Protein AF-A0A4S5CHD0-F1 (afdb_monomer_lite)

Secondary structure (DSSP, 8-state):
-EEEEEEEETTTTEEEEEESTTS-S-EEEEEESS-TT--SPPPHHHHHHHHHHHHHHHHHTTEEEEEEE-GGGTS--------------

Radius of gyration: 15.52 Å; chains: 1; bounding box: 30×21×59 Å

pLDDT: mean 85.69, std 18.07, range [45.22, 98.62]

Structure (mmCIF, N/CA/C/O backbone):
data_AF-A0A4S5CHD0-F1
#
_entry.id   AF-A0A4S5CHD0-F1
#
loop_
_atom_site.group_PDB
_atom_site.id
_atom_site.type_symbol
_atom_site.label_atom_id
_atom_site.label_alt_id
_atom_site.label_comp_id
_atom_site.label_asym_id
_atom_site.label_entity_id
_atom_site.label_seq_id
_atom_site.pdbx_PDB_ins_code
_atom_site.Cartn_x
_atom_site.Cartn_y
_atom_site.Cartn_z
_atom_site.occupancy
_atom_site.B_iso_or_equiv
_atom_site.auth_seq_id
_atom_site.auth_comp_id
_atom_site.auth_asym_id
_atom_site.auth_atom_id
_atom_site.pdbx_PDB_model_num
ATOM 1 N N . MET A 1 1 ? -13.214 -2.019 14.242 1.00 78.19 1 MET A N 1
ATOM 2 C CA . MET A 1 1 ? -11.799 -1.763 13.884 1.00 78.19 1 MET A CA 1
ATOM 3 C C . MET A 1 1 ? -11.721 -0.560 12.955 1.00 78.19 1 MET A C 1
ATOM 5 O O . MET A 1 1 ? -12.679 -0.326 12.227 1.00 78.19 1 MET A O 1
ATOM 9 N N . ARG A 1 2 ? -10.636 0.229 13.001 1.00 95.62 2 ARG A N 1
ATOM 10 C CA . ARG A 1 2 ? -10.435 1.346 12.056 1.00 95.62 2 ARG A CA 1
ATOM 11 C C . ARG A 1 2 ? -10.106 0.779 10.673 1.00 95.62 2 ARG A C 1
ATOM 13 O O . ARG A 1 2 ? -9.423 -0.234 10.605 1.00 95.62 2 ARG A O 1
ATOM 20 N N . LYS A 1 3 ? -10.572 1.413 9.596 1.00 97.75 3 LYS A N 1
ATOM 21 C CA . LYS A 1 3 ? -10.334 0.950 8.217 1.00 97.75 3 LYS A CA 1
ATOM 22 C C . LYS A 1 3 ? -9.134 1.644 7.581 1.00 97.75 3 LYS A C 1
ATOM 24 O O . LYS A 1 3 ? -8.881 2.815 7.878 1.00 97.75 3 LYS A O 1
ATOM 29 N N . ALA A 1 4 ? -8.438 0.935 6.705 1.00 98.38 4 ALA A N 1
ATOM 30 C CA . ALA A 1 4 ? -7.364 1.457 5.874 1.00 98.38 4 ALA A CA 1
ATOM 31 C C . ALA A 1 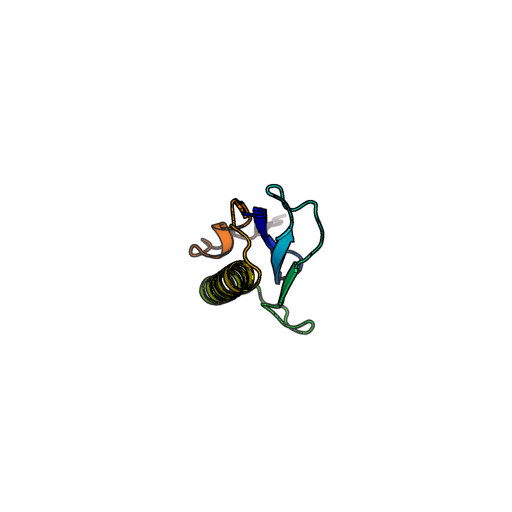4 ? -7.441 0.896 4.447 1.00 98.38 4 ALA A C 1
ATOM 33 O O . ALA A 1 4 ? -8.007 -0.170 4.204 1.00 98.38 4 ALA A O 1
ATOM 34 N N . CYS A 1 5 ? -6.817 1.616 3.525 1.00 98.38 5 CYS A N 1
ATOM 35 C CA . CYS A 1 5 ? -6.604 1.227 2.142 1.00 98.38 5 CYS A CA 1
ATOM 36 C C . CYS A 1 5 ? -5.099 1.136 1.890 1.00 98.38 5 CYS A C 1
ATOM 38 O O . CYS A 1 5 ? -4.352 2.019 2.315 1.00 98.38 5 CYS A O 1
ATOM 40 N N . ILE A 1 6 ? -4.665 0.110 1.159 1.00 98.50 6 ILE A N 1
ATOM 41 C CA . ILE A 1 6 ? -3.318 0.066 0.587 1.00 98.50 6 ILE A CA 1
ATOM 42 C C . ILE A 1 6 ? -3.391 0.542 -0.866 1.00 98.50 6 ILE A C 1
ATOM 44 O O . ILE A 1 6 ? -4.254 0.096 -1.623 1.00 98.50 6 ILE A O 1
ATOM 48 N N . ASN A 1 7 ? -2.516 1.462 -1.260 1.00 97.75 7 ASN A N 1
ATOM 49 C CA . ASN A 1 7 ? -2.386 1.931 -2.637 1.00 97.75 7 ASN A CA 1
ATOM 50 C C . ASN A 1 7 ? -0.985 1.609 -3.159 1.00 97.75 7 ASN A C 1
ATOM 52 O O . ASN A 1 7 ? -0.010 2.145 -2.644 1.00 97.75 7 ASN A O 1
ATOM 56 N N . LEU A 1 8 ? -0.892 0.745 -4.168 1.00 96.69 8 LEU A N 1
ATOM 57 C CA . LEU A 1 8 ? 0.343 0.515 -4.914 1.00 96.69 8 LEU A CA 1
ATOM 58 C C . LEU A 1 8 ? 0.391 1.527 -6.065 1.00 96.69 8 LEU A C 1
ATOM 60 O O . LEU A 1 8 ? -0.424 1.458 -6.987 1.00 96.69 8 LEU A O 1
ATOM 64 N N . ASP A 1 9 ? 1.287 2.507 -5.967 1.00 93.69 9 ASP A N 1
ATOM 65 C CA . ASP A 1 9 ? 1.353 3.658 -6.866 1.00 93.69 9 ASP A CA 1
ATOM 66 C C . ASP A 1 9 ? 2.558 3.561 -7.802 1.00 93.69 9 ASP A C 1
ATOM 68 O O . ASP A 1 9 ? 3.688 3.849 -7.407 1.00 93.69 9 ASP A O 1
ATOM 72 N N . GLY A 1 10 ? 2.313 3.176 -9.055 1.00 89.94 10 GLY A N 1
ATOM 73 C CA . GLY A 1 10 ? 3.362 3.041 -10.068 1.00 89.94 10 GLY A CA 1
ATOM 74 C C . GLY A 1 10 ? 4.013 4.359 -10.500 1.00 89.94 10 GLY A C 1
ATOM 75 O O . GLY A 1 10 ? 5.127 4.325 -11.007 1.00 89.94 10 GLY A O 1
ATOM 76 N N . THR A 1 11 ? 3.368 5.513 -10.281 1.00 89.25 11 THR A N 1
ATOM 77 C CA . THR A 1 11 ? 3.948 6.823 -10.634 1.00 89.25 11 THR A CA 1
ATOM 78 C C . THR A 1 11 ? 5.079 7.169 -9.679 1.00 89.25 11 THR A C 1
ATOM 80 O O . THR A 1 11 ? 6.157 7.575 -10.104 1.00 89.25 11 THR A O 1
ATOM 83 N N . PHE A 1 12 ? 4.831 6.980 -8.382 1.00 90.12 12 PHE A N 1
ATOM 84 C CA . PHE A 1 12 ? 5.821 7.237 -7.337 1.00 90.12 12 PHE A CA 1
ATOM 85 C C . PHE A 1 12 ? 6.683 6.016 -7.018 1.00 90.12 12 PHE A C 1
ATOM 87 O O . PHE A 1 12 ? 7.689 6.161 -6.335 1.00 90.12 12 PHE A O 1
ATOM 94 N N . LYS A 1 13 ? 6.308 4.831 -7.520 1.00 92.25 13 LYS A N 1
ATOM 95 C CA . LYS A 1 13 ? 6.952 3.540 -7.229 1.00 92.25 13 LYS A CA 1
ATOM 96 C C . LYS A 1 13 ? 6.961 3.258 -5.723 1.00 92.25 13 LYS A C 1
ATOM 98 O O . LYS A 1 13 ? 7.985 2.939 -5.121 1.00 92.25 13 LYS A O 1
ATOM 103 N N . MET A 1 14 ? 5.787 3.422 -5.112 1.00 94.81 14 MET A N 1
ATOM 104 C CA . MET A 1 14 ? 5.591 3.348 -3.663 1.00 94.81 14 MET A CA 1
ATOM 105 C C . MET A 1 14 ? 4.358 2.525 -3.298 1.00 94.81 14 MET A C 1
ATOM 107 O O . MET A 1 14 ? 3.332 2.576 -3.982 1.00 94.81 14 MET A O 1
ATOM 111 N N . ALA A 1 15 ? 4.431 1.822 -2.171 1.00 97.38 15 ALA A N 1
ATOM 112 C CA . ALA A 1 15 ? 3.267 1.248 -1.506 1.00 97.38 15 ALA A CA 1
ATOM 113 C C . ALA A 1 15 ? 2.836 2.168 -0.358 1.00 97.38 15 ALA A C 1
ATOM 115 O O . ALA A 1 15 ? 3.642 2.522 0.497 1.00 97.38 15 ALA A O 1
ATOM 116 N N . TRP A 1 16 ? 1.565 2.560 -0.326 1.00 97.94 16 TRP A N 1
ATOM 117 C CA . TRP A 1 16 ? 1.022 3.485 0.668 1.00 97.94 16 TRP A CA 1
ATOM 118 C C . TRP A 1 16 ? -0.019 2.794 1.535 1.00 97.94 16 TRP A C 1
ATOM 120 O O . TRP A 1 16 ? -0.962 2.213 1.004 1.00 97.94 16 TRP A O 1
ATOM 130 N N . LEU A 1 17 ? 0.073 2.947 2.855 1.00 98.56 17 LEU A N 1
ATOM 131 C CA . LEU A 1 17 ? -1.004 2.618 3.786 1.00 98.56 17 LEU A CA 1
ATOM 132 C C . LEU A 1 17 ? -1.726 3.906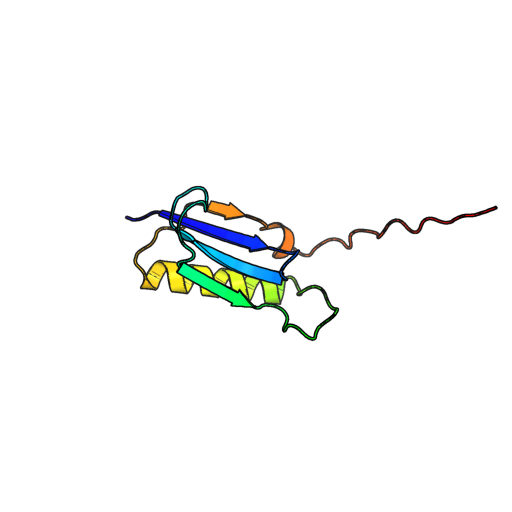 4.185 1.00 98.56 17 LEU A C 1
ATOM 134 O O . LEU A 1 17 ? -1.148 4.779 4.834 1.00 98.56 17 LEU A O 1
ATOM 138 N N . ILE A 1 18 ? -3.004 4.021 3.837 1.00 98.50 18 ILE A N 1
ATOM 139 C CA . ILE A 1 18 ? -3.795 5.242 4.015 1.00 98.50 18 ILE A CA 1
ATOM 140 C C . ILE A 1 18 ? -5.008 4.934 4.889 1.00 98.50 18 ILE A C 1
ATOM 142 O O . ILE A 1 18 ? -5.697 3.936 4.693 1.00 98.50 18 ILE A O 1
ATOM 146 N N . SER A 1 19 ? -5.287 5.788 5.871 1.00 97.94 19 SER A N 1
ATOM 147 C CA . SER A 1 19 ? -6.476 5.639 6.716 1.00 97.94 19 SER A CA 1
ATOM 148 C C . SER A 1 19 ? -7.778 5.889 5.943 1.00 97.94 19 SER A C 1
ATOM 150 O O . SER A 1 19 ? -7.840 6.702 5.021 1.00 97.94 19 SER A O 1
ATOM 152 N N . GLY A 1 20 ? -8.841 5.203 6.361 1.00 96.00 20 GLY A N 1
ATOM 153 C CA . GLY A 1 20 ? -10.144 5.228 5.704 1.00 96.00 20 GLY A CA 1
ATOM 154 C C . GLY A 1 20 ? -10.269 4.167 4.609 1.00 96.00 20 GLY A C 1
ATOM 155 O O . GLY A 1 20 ? -9.306 3.826 3.930 1.00 96.00 20 GLY A O 1
ATOM 156 N N . ASP A 1 21 ? -11.486 3.657 4.430 1.00 93.50 21 ASP A N 1
ATOM 157 C CA . ASP A 1 21 ? -11.797 2.556 3.503 1.00 93.50 21 ASP A CA 1
ATOM 158 C C . ASP A 1 21 ? -11.442 2.880 2.039 1.00 93.50 21 ASP A C 1
ATOM 160 O O . ASP A 1 21 ? -10.944 2.046 1.286 1.00 93.50 21 ASP A O 1
ATOM 164 N N . LEU A 1 22 ? -11.637 4.138 1.636 1.00 93.62 22 LEU A N 1
ATOM 165 C CA . LEU A 1 22 ? -11.371 4.587 0.269 1.00 93.62 22 LEU A CA 1
ATOM 166 C C . LEU A 1 22 ? -9.958 5.147 0.065 1.00 93.62 22 LEU A C 1
ATOM 168 O O . LEU A 1 22 ? -9.622 5.479 -1.072 1.00 93.62 22 LEU A O 1
ATOM 172 N N . GLY A 1 23 ? -9.140 5.231 1.121 1.00 89.25 23 GLY A N 1
ATOM 173 C CA . GLY A 1 23 ? -7.793 5.805 1.057 1.00 89.25 23 GLY A CA 1
ATOM 174 C C . GLY A 1 23 ? -7.774 7.326 0.873 1.00 89.25 23 GLY A C 1
ATOM 175 O O . GLY A 1 23 ? -6.910 7.843 0.179 1.00 89.25 23 GLY A O 1
ATOM 176 N N . THR A 1 24 ? -8.742 8.038 1.456 1.00 91.00 24 THR A N 1
ATOM 177 C CA . THR A 1 24 ? -8.837 9.513 1.417 1.00 91.00 24 THR A CA 1
ATOM 178 C C . THR A 1 24 ? -8.415 10.185 2.727 1.00 91.00 24 THR A C 1
ATOM 180 O O . THR A 1 24 ? -8.474 11.407 2.841 1.00 91.00 24 THR A O 1
ATOM 183 N N . GLY A 1 25 ? -8.047 9.401 3.744 1.00 94.00 25 GLY A N 1
ATOM 184 C CA . GLY A 1 25 ? -7.575 9.913 5.025 1.00 94.00 25 GLY A CA 1
ATOM 185 C C . GLY A 1 25 ? -6.078 10.219 5.024 1.00 94.00 25 GLY A C 1
ATOM 186 O O . GLY A 1 25 ? -5.426 10.308 3.988 1.00 94.00 25 GLY A O 1
ATOM 187 N N . LYS A 1 26 ? -5.506 10.347 6.224 1.00 96.38 26 LYS A N 1
ATOM 188 C CA . LYS A 1 26 ? -4.060 10.531 6.394 1.00 96.38 26 LYS A CA 1
ATOM 189 C C . LYS A 1 26 ? -3.273 9.294 5.962 1.00 96.38 26 LYS A C 1
ATOM 191 O O . LYS A 1 26 ? -3.714 8.166 6.218 1.00 96.38 26 LYS A O 1
ATOM 196 N N . THR A 1 27 ? -2.079 9.517 5.426 1.00 97.81 27 THR A N 1
ATOM 197 C CA . THR A 1 27 ? -1.052 8.484 5.266 1.00 97.81 27 THR A CA 1
ATOM 198 C C . THR A 1 27 ? -0.622 7.976 6.641 1.00 97.81 27 THR A C 1
ATOM 200 O O . THR A 1 27 ? -0.316 8.757 7.542 1.00 97.81 27 THR A O 1
ATOM 203 N N . LEU A 1 28 ? -0.649 6.660 6.819 1.00 97.75 28 LEU A N 1
ATOM 204 C CA . LEU A 1 28 ? -0.223 5.970 8.037 1.00 97.75 28 LEU A CA 1
ATOM 205 C C . LEU A 1 28 ? 1.206 5.443 7.906 1.00 97.75 28 LEU A C 1
ATOM 207 O O . LEU A 1 28 ? 1.939 5.426 8.892 1.00 97.75 28 LEU A O 1
ATOM 211 N N . HIS A 1 29 ? 1.577 5.000 6.705 1.00 98.12 29 HIS A N 1
ATOM 212 C CA . HIS A 1 29 ? 2.896 4.479 6.369 1.00 98.12 29 HIS A CA 1
ATOM 213 C C . HIS A 1 29 ? 3.093 4.482 4.849 1.00 98.12 29 HIS A C 1
ATOM 215 O O . HIS A 1 29 ? 2.113 4.536 4.101 1.00 98.12 29 HIS A O 1
ATOM 221 N N . TYR A 1 30 ? 4.344 4.413 4.406 1.00 96.62 30 TYR A N 1
ATOM 222 C CA . TYR A 1 30 ? 4.694 4.191 3.013 1.00 96.62 30 TYR A CA 1
ATOM 223 C C . TYR A 1 30 ? 6.007 3.416 2.910 1.00 96.62 30 TYR A C 1
ATOM 225 O O . TYR A 1 30 ? 6.851 3.508 3.802 1.00 96.62 30 TYR A O 1
ATOM 233 N N . VAL A 1 31 ? 6.162 2.697 1.803 1.00 96.00 31 VAL A N 1
ATOM 234 C CA . VAL A 1 31 ? 7.369 1.958 1.431 1.00 96.00 31 VAL A CA 1
ATOM 235 C C . VAL A 1 31 ? 7.816 2.456 0.061 1.00 96.00 31 VAL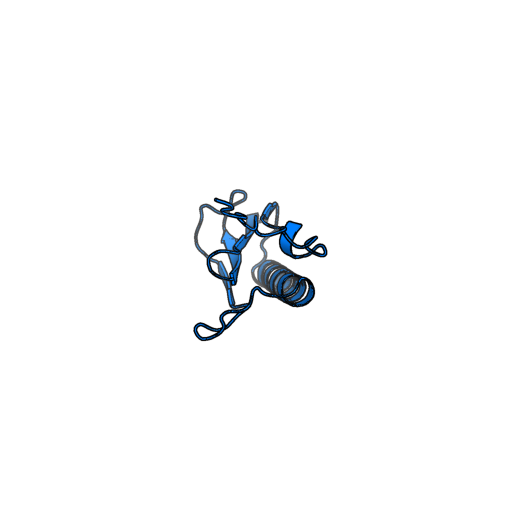 A C 1
ATOM 237 O O . VAL A 1 31 ? 7.045 2.399 -0.900 1.00 96.00 31 VAL A O 1
ATOM 240 N N . GLU A 1 32 ? 9.042 2.967 -0.023 1.00 93.50 32 GLU A N 1
ATOM 241 C CA . GLU A 1 32 ? 9.703 3.264 -1.297 1.00 93.50 32 GLU A CA 1
ATOM 242 C C . GLU A 1 32 ? 10.213 1.960 -1.910 1.00 93.50 32 GLU A C 1
ATOM 244 O O . GLU A 1 32 ? 11.000 1.251 -1.288 1.00 93.50 32 GLU A O 1
ATOM 249 N N . LEU A 1 33 ? 9.748 1.627 -3.115 1.00 90.00 33 LEU A N 1
ATOM 250 C CA . LEU A 1 33 ? 10.103 0.364 -3.776 1.00 90.00 33 LEU A CA 1
ATOM 251 C C . LEU A 1 33 ? 11.284 0.534 -4.724 1.00 90.00 33 LEU A C 1
ATOM 253 O O . LEU A 1 33 ? 12.064 -0.389 -4.915 1.00 90.00 33 LEU A O 1
ATOM 257 N N . SER A 1 34 ? 11.444 1.737 -5.271 1.00 80.88 34 SER A N 1
ATOM 258 C CA . SER A 1 34 ? 12.655 2.160 -5.964 1.00 80.88 34 SER A CA 1
ATOM 259 C C . SER A 1 34 ? 13.143 3.461 -5.345 1.00 80.88 34 SER A C 1
ATOM 261 O O . SER A 1 34 ? 12.342 4.367 -5.112 1.00 80.88 34 SER A O 1
ATOM 263 N N . ASN A 1 35 ? 14.448 3.587 -5.127 1.00 68.44 35 ASN A N 1
ATOM 264 C CA . ASN A 1 35 ? 15.011 4.843 -4.645 1.00 68.44 35 ASN A CA 1
ATOM 265 C C . ASN A 1 35 ? 14.918 5.950 -5.716 1.00 68.44 35 ASN A C 1
ATOM 267 O O . ASN A 1 35 ? 14.802 5.680 -6.913 1.00 68.44 35 ASN A O 1
ATOM 271 N N . ALA A 1 36 ? 15.026 7.208 -5.283 1.00 55.44 36 ALA A N 1
ATOM 272 C CA . ALA A 1 36 ? 14.909 8.402 -6.130 1.00 55.44 36 ALA A CA 1
ATOM 273 C C . ALA A 1 36 ? 15.866 8.449 -7.345 1.00 55.44 36 ALA A C 1
ATOM 275 O O . ALA A 1 36 ? 15.668 9.253 -8.252 1.00 55.44 36 ALA A O 1
ATOM 276 N N . ASN A 1 37 ? 16.889 7.589 -7.378 1.00 61.84 37 ASN A N 1
ATOM 277 C CA . ASN A 1 37 ? 17.913 7.554 -8.420 1.00 61.84 37 ASN A CA 1
ATOM 278 C C . ASN A 1 37 ? 17.707 6.423 -9.445 1.00 61.84 37 ASN A C 1
ATOM 280 O O . ASN A 1 37 ? 18.521 6.282 -10.358 1.00 61.84 37 ASN A O 1
ATOM 284 N N . GLN A 1 38 ? 16.664 5.597 -9.312 1.00 61.53 38 GLN A N 1
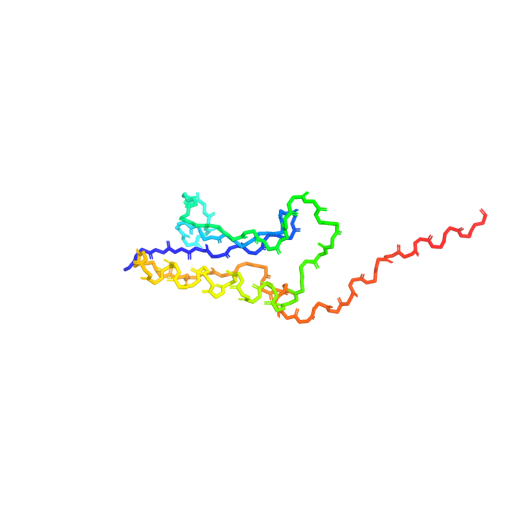ATOM 285 C CA . GLN A 1 38 ? 16.493 4.391 -10.123 1.00 61.53 38 GLN A CA 1
ATOM 286 C C . GLN A 1 38 ? 15.404 4.535 -11.197 1.00 61.53 38 GLN A C 1
ATOM 288 O O . GLN A 1 38 ? 14.215 4.731 -10.946 1.00 61.53 38 GLN A O 1
ATOM 293 N N . THR A 1 39 ? 15.844 4.394 -12.448 1.00 68.94 39 THR A N 1
ATOM 294 C CA . THR A 1 39 ? 15.039 4.475 -13.674 1.00 68.94 39 THR A CA 1
ATOM 295 C C . THR A 1 39 ? 14.222 3.212 -13.968 1.00 68.94 39 THR A C 1
ATOM 297 O O . THR A 1 39 ? 13.471 3.215 -14.941 1.00 68.94 39 THR A O 1
ATOM 300 N N . TYR A 1 40 ? 14.336 2.148 -13.163 1.00 79.75 40 TYR A N 1
ATOM 301 C CA . TYR A 1 40 ? 13.629 0.884 -13.401 1.00 79.75 40 TYR A CA 1
ATOM 302 C C . TYR A 1 40 ? 12.279 0.824 -12.686 1.00 79.75 40 TYR A C 1
ATOM 304 O O . TYR A 1 40 ? 12.073 1.474 -11.659 1.00 79.75 40 TYR A O 1
ATOM 312 N N . ASP A 1 41 ? 11.354 0.062 -13.255 1.00 86.75 41 ASP A N 1
ATOM 313 C CA . ASP A 1 41 ? 10.043 -0.203 -12.668 1.00 86.75 41 ASP A CA 1
ATOM 314 C C . ASP A 1 41 ? 10.158 -1.380 -11.684 1.00 86.75 41 ASP A C 1
ATOM 316 O O . ASP A 1 41 ? 10.760 -2.387 -12.069 1.00 86.75 41 ASP A O 1
ATOM 320 N N . PRO A 1 42 ? 9.627 -1.284 -10.445 1.00 91.00 42 PRO A N 1
ATOM 321 C CA . PRO A 1 42 ? 9.817 -2.339 -9.455 1.00 91.00 42 PRO A CA 1
ATOM 322 C C . PRO A 1 42 ? 9.258 -3.678 -9.935 1.00 91.00 42 PRO A C 1
ATOM 324 O O . PRO A 1 42 ? 8.209 -3.721 -10.591 1.00 91.00 42 PRO A O 1
ATOM 327 N N . THR A 1 43 ? 9.943 -4.769 -9.596 1.00 91.94 43 THR A N 1
ATOM 328 C CA . THR A 1 43 ? 9.511 -6.120 -9.969 1.00 91.94 43 THR A CA 1
ATOM 329 C C . THR A 1 43 ? 8.250 -6.527 -9.199 1.00 91.94 43 THR A C 1
ATOM 331 O O . THR A 1 43 ? 7.964 -5.967 -8.133 1.00 91.94 43 THR A O 1
ATOM 334 N N . PRO A 1 44 ? 7.480 -7.521 -9.681 1.00 93.25 44 PRO A N 1
ATOM 335 C CA . PRO A 1 44 ? 6.333 -8.041 -8.938 1.00 93.25 44 PRO A CA 1
ATOM 336 C C . PRO A 1 44 ? 6.668 -8.465 -7.501 1.00 93.25 44 PRO A C 1
ATOM 338 O O . PRO A 1 44 ? 5.873 -8.243 -6.587 1.00 93.25 44 PRO A O 1
ATOM 341 N N . GLU A 1 45 ? 7.864 -9.010 -7.273 1.00 93.38 45 GLU A N 1
ATOM 342 C CA . GLU A 1 45 ? 8.352 -9.403 -5.948 1.00 93.38 45 GLU A CA 1
ATOM 343 C C . GLU A 1 45 ? 8.636 -8.195 -5.046 1.00 93.38 45 GLU A C 1
ATOM 345 O O . GLU A 1 45 ? 8.394 -8.249 -3.839 1.00 93.38 45 GLU A O 1
ATOM 350 N N . GLU A 1 46 ? 9.139 -7.094 -5.606 1.00 93.75 46 GLU A N 1
ATOM 351 C CA . GLU A 1 46 ? 9.338 -5.839 -4.872 1.00 93.75 46 GLU A CA 1
ATOM 352 C C . GLU A 1 46 ? 7.994 -5.212 -4.487 1.00 93.75 46 GLU A C 1
ATOM 354 O O . GLU A 1 46 ? 7.803 -4.811 -3.337 1.00 93.75 46 GLU A O 1
ATOM 359 N N . TRP A 1 47 ? 7.018 -5.226 -5.400 1.00 95.62 47 TRP A N 1
ATOM 360 C CA . TRP A 1 47 ? 5.642 -4.818 -5.106 1.00 95.62 47 TRP A CA 1
ATOM 361 C C . TRP A 1 47 ? 4.983 -5.685 -4.032 1.00 95.62 47 TRP A C 1
ATOM 363 O O . TRP A 1 47 ? 4.328 -5.145 -3.137 1.00 95.62 47 TRP A O 1
ATOM 373 N N . GLN A 1 48 ? 5.161 -7.009 -4.089 1.00 96.50 48 GLN A N 1
ATOM 374 C CA . GLN A 1 48 ? 4.649 -7.929 -3.070 1.00 96.50 48 GLN A CA 1
ATOM 375 C C . GLN A 1 48 ? 5.245 -7.613 -1.695 1.00 96.50 48 GLN A C 1
ATOM 377 O O . GLN A 1 48 ? 4.513 -7.539 -0.712 1.00 96.50 48 GLN A O 1
ATOM 382 N N . ARG A 1 49 ? 6.554 -7.351 -1.627 1.00 95.81 49 ARG A N 1
ATOM 383 C CA . ARG A 1 49 ? 7.230 -7.004 -0.372 1.00 95.81 49 ARG A CA 1
ATOM 384 C C . ARG A 1 49 ? 6.674 -5.722 0.244 1.00 95.81 49 ARG A C 1
ATOM 386 O O . ARG A 1 49 ? 6.322 -5.714 1.419 1.00 95.81 49 ARG A O 1
ATOM 393 N N . GLY A 1 50 ? 6.511 -4.667 -0.558 1.00 96.75 50 GLY A N 1
ATOM 394 C CA . GLY A 1 50 ? 5.908 -3.414 -0.094 1.00 96.75 50 GLY A CA 1
ATOM 395 C C . GLY A 1 50 ? 4.454 -3.565 0.360 1.00 96.75 50 GLY A C 1
ATOM 396 O O . GLY A 1 50 ? 4.023 -2.925 1.324 1.00 96.75 50 GLY A O 1
ATOM 397 N N . LEU A 1 51 ? 3.691 -4.433 -0.311 1.00 98.06 51 LEU A N 1
ATOM 398 C CA . LEU A 1 51 ? 2.332 -4.787 0.093 1.00 98.06 51 LEU A CA 1
ATOM 399 C C . LEU A 1 51 ? 2.317 -5.493 1.459 1.00 98.06 51 LEU A C 1
ATOM 401 O O . LEU A 1 51 ? 1.528 -5.115 2.329 1.00 98.06 51 LEU A O 1
ATOM 405 N N . ASP A 1 52 ? 3.192 -6.478 1.658 1.00 98.12 52 ASP A N 1
ATOM 406 C CA . ASP A 1 52 ? 3.289 -7.241 2.906 1.00 98.12 52 ASP A CA 1
ATOM 407 C C . ASP A 1 52 ? 3.705 -6.349 4.081 1.00 98.12 52 ASP A C 1
ATOM 409 O O . ASP A 1 52 ? 3.096 -6.412 5.151 1.00 98.12 52 ASP A O 1
ATOM 413 N N . GLU A 1 53 ? 4.665 -5.446 3.872 1.00 98.38 53 GLU A N 1
ATOM 414 C CA . GLU A 1 53 ? 5.061 -4.439 4.864 1.00 98.38 53 GLU A CA 1
ATOM 415 C C . GLU A 1 53 ? 3.888 -3.519 5.248 1.00 98.38 53 GLU A C 1
ATOM 417 O O . GLU A 1 53 ? 3.645 -3.260 6.432 1.00 98.38 53 GLU A O 1
ATOM 422 N N . CYS A 1 54 ? 3.079 -3.079 4.278 1.00 98.50 54 CYS A N 1
ATOM 423 C CA . CYS A 1 54 ? 1.876 -2.295 4.565 1.00 98.50 54 CYS A CA 1
ATOM 424 C C . CYS A 1 54 ? 0.834 -3.086 5.374 1.00 98.50 54 CYS A C 1
ATOM 426 O O . CYS A 1 54 ? 0.196 -2.517 6.266 1.00 98.50 54 CYS A O 1
ATOM 428 N N . TYR A 1 55 ? 0.660 -4.385 5.108 1.00 98.62 55 TYR A N 1
ATOM 429 C CA . TYR A 1 55 ? -0.220 -5.246 5.904 1.00 98.62 55 TYR A CA 1
ATOM 430 C C . TYR A 1 55 ? 0.285 -5.425 7.337 1.00 98.62 55 TYR A C 1
ATOM 432 O O . TYR A 1 55 ? -0.500 -5.286 8.281 1.00 98.62 55 TYR A O 1
ATOM 440 N N . GLN A 1 56 ? 1.584 -5.680 7.512 1.00 98.50 56 GLN A N 1
ATOM 441 C CA . GLN A 1 56 ? 2.215 -5.766 8.831 1.00 98.50 56 GLN A CA 1
ATOM 442 C C . GLN A 1 56 ? 1.990 -4.469 9.609 1.00 98.50 56 GLN A C 1
ATOM 444 O O . GLN A 1 56 ? 1.499 -4.489 10.741 1.00 98.50 56 GLN A O 1
ATOM 449 N N . LYS A 1 57 ? 2.223 -3.321 8.962 1.00 98.50 57 LYS A N 1
ATOM 450 C CA . LYS A 1 57 ? 2.020 -2.017 9.588 1.00 98.50 57 LYS A CA 1
ATOM 451 C C . LYS A 1 57 ? 0.562 -1.739 9.939 1.00 98.50 57 LYS A C 1
ATOM 453 O O . LYS A 1 57 ? 0.277 -1.155 10.985 1.00 98.50 57 LYS A O 1
ATOM 458 N N . ALA A 1 58 ? -0.383 -2.167 9.104 1.00 98.25 58 ALA A N 1
ATOM 459 C CA . ALA A 1 58 ? -1.804 -2.054 9.411 1.00 98.25 58 ALA A CA 1
ATOM 460 C C . ALA A 1 58 ? -2.176 -2.863 10.663 1.00 98.25 58 ALA A C 1
ATOM 462 O O . ALA A 1 58 ? -2.866 -2.334 11.540 1.00 98.25 58 ALA A O 1
ATOM 463 N N . ALA A 1 59 ? -1.668 -4.094 10.784 1.00 98.19 59 ALA A N 1
ATOM 464 C CA . ALA A 1 59 ? -1.882 -4.943 11.953 1.00 98.19 59 ALA A CA 1
ATOM 465 C C . ALA A 1 59 ? -1.306 -4.310 13.233 1.00 98.19 59 ALA A C 1
ATOM 467 O O . ALA A 1 59 ? -2.028 -4.186 14.225 1.00 98.19 59 ALA A O 1
ATOM 468 N N . GLU A 1 60 ? -0.062 -3.814 13.191 1.00 98.25 60 GLU A N 1
ATOM 469 C CA . GLU A 1 60 ? 0.568 -3.080 14.304 1.00 98.25 60 GLU A CA 1
ATOM 470 C C . GLU A 1 60 ? -0.289 -1.895 14.772 1.00 98.25 60 GLU A C 1
ATOM 472 O O . GLU A 1 60 ? -0.509 -1.682 15.967 1.00 98.25 60 GLU A O 1
ATOM 477 N N . LEU A 1 61 ? -0.816 -1.124 13.818 1.00 97.56 61 LEU A N 1
ATOM 478 C CA . LEU A 1 61 ? -1.616 0.070 14.085 1.00 97.56 61 LEU A CA 1
ATOM 479 C C . LEU A 1 61 ? -3.095 -0.241 14.384 1.00 97.56 61 LEU A C 1
ATOM 481 O O . LEU A 1 61 ? -3.882 0.689 14.617 1.00 97.56 61 LEU A O 1
ATOM 485 N N . LYS A 1 62 ? -3.491 -1.521 14.411 1.00 97.62 62 LYS A N 1
ATOM 486 C CA . LYS A 1 62 ? -4.873 -1.988 14.631 1.00 97.62 62 LYS A CA 1
ATOM 487 C C . LYS A 1 62 ? -5.857 -1.418 13.602 1.00 97.62 62 LYS A C 1
ATOM 489 O O . LYS A 1 62 ? -6.953 -0.955 13.947 1.00 97.62 62 LYS A O 1
ATOM 494 N N . TYR A 1 63 ? -5.431 -1.402 12.344 1.00 98.06 63 TYR A N 1
ATOM 495 C CA . TYR A 1 63 ? -6.266 -1.111 11.188 1.00 98.06 63 TYR A CA 1
ATOM 496 C C . TYR A 1 63 ? -6.604 -2.399 10.448 1.00 98.06 63 TYR A C 1
ATOM 498 O O . TYR A 1 63 ? -5.776 -3.286 10.276 1.00 98.06 63 TYR A O 1
ATOM 506 N N . GLU A 1 64 ? -7.836 -2.470 9.974 1.00 98.00 64 GLU A N 1
ATOM 507 C CA . GLU A 1 64 ? -8.281 -3.474 9.026 1.00 98.00 64 GLU A CA 1
ATOM 508 C C . GLU A 1 64 ? -8.110 -2.915 7.614 1.00 98.00 64 GLU A C 1
ATOM 510 O O . GLU A 1 64 ? -8.681 -1.868 7.287 1.00 98.00 64 GLU A O 1
ATOM 515 N N . VAL A 1 65 ? -7.330 -3.600 6.781 1.00 97.94 65 VAL A N 1
ATOM 516 C CA . VAL A 1 65 ? -7.204 -3.253 5.364 1.00 97.94 65 VAL A CA 1
ATOM 517 C C . VAL A 1 65 ? -8.442 -3.765 4.638 1.00 97.94 65 VAL A C 1
ATOM 519 O O . VAL A 1 65 ? -8.600 -4.967 4.447 1.00 97.94 65 VAL A O 1
ATOM 522 N N . SER A 1 66 ? -9.332 -2.859 4.245 1.00 96.88 66 SER A N 1
ATOM 523 C CA . SER A 1 66 ? -10.573 -3.201 3.538 1.00 96.88 66 SER A CA 1
ATOM 524 C C . SER A 1 66 ? -10.438 -3.122 2.019 1.00 96.88 66 SER A C 1
ATOM 526 O O . SER A 1 66 ? -11.307 -3.608 1.295 1.00 96.88 66 SER A O 1
ATOM 528 N N . ARG A 1 67 ? -9.351 -2.521 1.518 1.00 97.00 67 ARG A N 1
ATOM 529 C CA . ARG A 1 67 ? -9.100 -2.368 0.084 1.00 97.00 67 ARG A CA 1
ATOM 530 C C . ARG A 1 67 ? -7.611 -2.321 -0.236 1.00 97.00 67 ARG A C 1
ATOM 532 O O . ARG A 1 67 ? -6.841 -1.674 0.469 1.00 97.00 67 ARG A O 1
ATOM 539 N N . VAL A 1 68 ? -7.240 -2.935 -1.357 1.00 97.50 68 VAL A N 1
ATOM 540 C CA . VAL A 1 68 ? -5.921 -2.782 -1.980 1.00 97.50 68 VAL A CA 1
ATOM 541 C C . VAL A 1 68 ? -6.104 -2.339 -3.427 1.00 97.50 68 VAL A C 1
ATOM 543 O O . VAL A 1 68 ? -6.867 -2.948 -4.177 1.00 97.50 68 VAL A O 1
ATOM 546 N N . ARG A 1 69 ? -5.423 -1.263 -3.821 1.00 96.12 69 ARG A N 1
ATOM 547 C CA . ARG A 1 69 ? -5.381 -0.747 -5.196 1.00 96.12 69 ARG A CA 1
ATOM 548 C C . ARG A 1 69 ? -4.038 -1.086 -5.834 1.00 96.12 69 ARG A C 1
ATOM 550 O O . ARG A 1 69 ? -3.035 -1.186 -5.137 1.00 96.12 69 ARG A O 1
ATOM 557 N N . GLY A 1 70 ? -4.028 -1.256 -7.155 1.00 94.75 70 GLY A N 1
ATOM 558 C CA . GLY A 1 70 ? -2.799 -1.558 -7.893 1.00 94.75 70 GLY A CA 1
ATOM 559 C C . GLY A 1 70 ? -2.310 -3.005 -7.751 1.00 94.75 70 GLY A C 1
ATOM 560 O O . GLY A 1 70 ? -1.169 -3.292 -8.073 1.00 94.75 70 GLY A O 1
ATOM 561 N N . LEU A 1 71 ? -3.161 -3.958 -7.345 1.00 95.12 71 LEU A N 1
ATOM 562 C CA . LEU A 1 71 ? -2.788 -5.386 -7.249 1.00 95.12 71 LEU A CA 1
ATOM 563 C C . LEU A 1 71 ? -2.245 -5.994 -8.559 1.00 95.12 71 LEU A C 1
ATOM 565 O O . LEU A 1 71 ? -1.627 -7.054 -8.536 1.00 95.12 71 LEU A O 1
ATOM 569 N N . ALA A 1 72 ? -2.462 -5.334 -9.698 1.00 93.50 72 ALA A N 1
ATOM 570 C CA . ALA A 1 72 ? -1.867 -5.713 -10.976 1.00 93.50 72 ALA A CA 1
ATOM 571 C C . ALA A 1 72 ? -0.333 -5.567 -11.013 1.00 93.50 72 ALA A C 1
ATOM 573 O O . ALA A 1 72 ? 0.278 -6.144 -11.897 1.00 93.50 72 ALA A O 1
ATOM 574 N N . PHE A 1 73 ? 0.281 -4.821 -10.088 1.00 91.50 73 PHE A N 1
ATOM 575 C CA . PHE A 1 73 ? 1.740 -4.732 -9.956 1.00 91.50 73 PHE A CA 1
ATOM 576 C C . PHE A 1 73 ? 2.365 -5.988 -9.332 1.00 91.50 73 PHE A C 1
ATOM 578 O O . PHE A 1 73 ? 3.519 -6.293 -9.587 1.00 91.50 73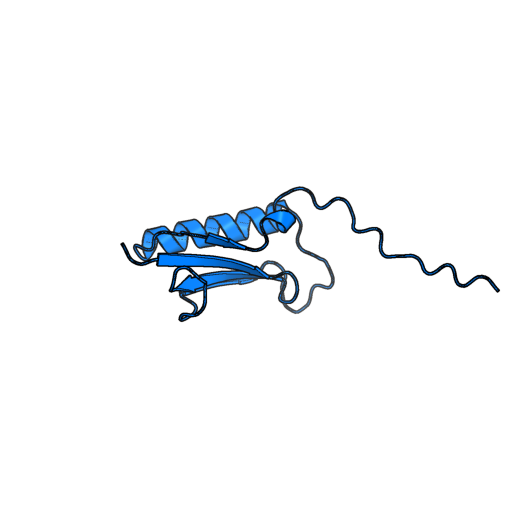 PHE A O 1
ATOM 585 N N . VAL A 1 74 ? 1.592 -6.712 -8.521 1.00 91.31 74 VAL A N 1
ATOM 586 C CA . VAL A 1 74 ? 2.041 -7.882 -7.746 1.00 91.31 74 VAL A CA 1
ATOM 587 C C . VAL A 1 74 ? 1.924 -9.178 -8.549 1.00 91.31 74 VAL A C 1
ATOM 589 O O . VAL A 1 74 ? 2.643 -10.147 -8.331 1.00 91.31 74 VAL A O 1
ATOM 592 N N . LYS A 1 75 ? 0.986 -9.209 -9.494 1.00 79.44 75 LYS A N 1
ATOM 593 C CA . LYS A 1 75 ? 0.910 -10.276 -10.489 1.00 79.44 75 LYS A CA 1
ATOM 594 C C . LYS A 1 75 ? 1.912 -9.938 -11.576 1.00 79.44 75 LYS A C 1
ATOM 596 O O . LYS A 1 75 ? 1.991 -8.773 -11.948 1.00 79.44 75 LYS A O 1
ATOM 601 N N . GLU A 1 76 ? 2.632 -10.940 -12.074 1.00 62.09 76 GLU A N 1
ATOM 602 C CA . GLU A 1 76 ? 3.567 -10.798 -13.191 1.00 62.09 76 GLU A CA 1
ATOM 603 C C . GLU A 1 76 ? 2.949 -9.887 -14.260 1.00 62.09 76 GLU A C 1
ATOM 605 O O . GLU A 1 76 ? 1.946 -10.227 -14.903 1.00 62.09 76 GLU A O 1
ATOM 610 N N . GLN A 1 77 ? 3.471 -8.661 -14.359 1.00 51.44 77 GLN A N 1
ATOM 611 C CA . GLN A 1 77 ? 3.016 -7.730 -15.369 1.00 51.44 77 GLN A CA 1
ATOM 612 C C . GLN A 1 77 ? 3.447 -8.334 -16.690 1.00 51.44 77 GLN A C 1
ATOM 614 O O . GLN A 1 77 ? 4.630 -8.317 -17.026 1.00 51.44 77 GLN A O 1
ATOM 619 N N . ARG A 1 78 ? 2.483 -8.875 -17.448 1.00 45.22 78 ARG A N 1
ATOM 620 C CA . ARG A 1 78 ? 2.695 -9.083 -18.880 1.00 45.22 78 ARG A CA 1
ATOM 621 C C . ARG A 1 78 ? 3.274 -7.770 -19.394 1.00 45.22 78 ARG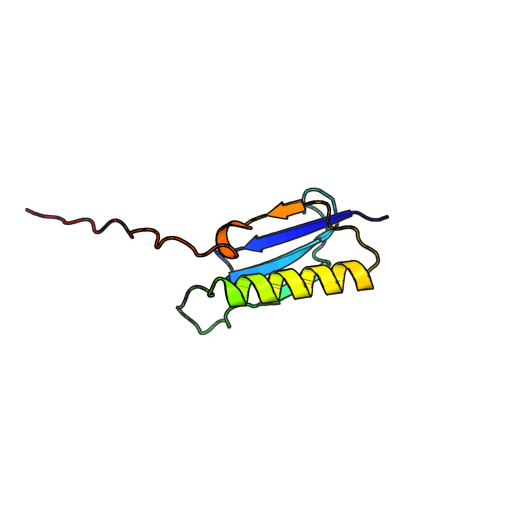 A C 1
ATOM 623 O O . ARG A 1 78 ? 2.639 -6.743 -19.127 1.00 45.22 78 ARG A O 1
ATOM 630 N N . PRO A 1 79 ? 4.462 -7.781 -20.022 1.00 47.78 79 PRO A N 1
ATOM 631 C CA . PRO A 1 79 ? 5.092 -6.556 -20.462 1.00 47.78 79 PRO A CA 1
ATOM 632 C C . PRO A 1 79 ? 4.043 -5.768 -21.234 1.00 47.78 79 PRO A C 1
ATOM 634 O O . PRO A 1 79 ? 3.453 -6.270 -22.190 1.00 47.78 79 PRO A O 1
ATOM 637 N N . MET A 1 80 ? 3.729 -4.570 -20.740 1.00 45.97 80 MET A N 1
ATOM 638 C CA . MET A 1 80 ? 3.024 -3.590 -21.543 1.00 45.97 80 MET A CA 1
ATOM 639 C C . MET A 1 80 ? 3.953 -3.367 -22.722 1.00 45.97 80 MET A C 1
ATOM 641 O O . MET A 1 80 ? 4.985 -2.710 -22.565 1.00 45.97 80 MET A O 1
ATOM 645 N N . ASP A 1 81 ? 3.632 -3.992 -23.855 1.00 45.78 81 ASP A N 1
ATOM 646 C CA . ASP A 1 81 ? 4.229 -3.688 -25.140 1.00 45.78 81 ASP A CA 1
ATOM 647 C C . ASP A 1 81 ? 4.096 -2.178 -25.293 1.00 45.78 81 ASP A C 1
ATOM 649 O O . ASP A 1 81 ? 3.033 -1.643 -25.620 1.00 45.78 81 ASP A O 1
ATOM 653 N N . ARG A 1 82 ? 5.171 -1.463 -24.942 1.00 48.94 82 ARG A N 1
ATOM 654 C CA . ARG A 1 82 ? 5.321 -0.055 -25.259 1.00 48.94 82 ARG A CA 1
ATOM 655 C C . ARG A 1 82 ? 5.121 -0.022 -26.755 1.00 48.94 82 ARG A C 1
ATOM 657 O O . ARG A 1 82 ? 5.960 -0.564 -27.472 1.00 48.94 82 ARG A O 1
ATOM 664 N N . PHE A 1 83 ? 3.990 0.532 -27.188 1.00 48.25 83 PHE A N 1
ATOM 665 C CA . PHE A 1 83 ? 3.688 0.789 -28.584 1.00 48.25 83 PHE A CA 1
ATOM 666 C C . PHE A 1 83 ? 4.953 1.352 -29.225 1.00 48.25 83 PHE A C 1
ATOM 668 O O . PHE A 1 83 ? 5.311 2.514 -29.019 1.00 48.25 83 PHE A O 1
ATOM 675 N N . LYS A 1 84 ? 5.671 0.497 -29.958 1.00 46.81 84 LYS A N 1
ATOM 676 C CA . LYS A 1 84 ? 6.657 0.951 -30.915 1.00 46.81 84 LYS A CA 1
ATOM 677 C C . LYS A 1 84 ? 5.810 1.635 -31.969 1.00 46.81 84 LYS A C 1
ATOM 679 O O . LYS A 1 84 ? 5.158 0.974 -32.770 1.00 46.81 84 LYS A O 1
ATOM 684 N N . PHE A 1 85 ? 5.744 2.958 -31.906 1.00 45.75 85 PHE A N 1
ATOM 685 C CA . PHE A 1 85 ? 5.379 3.730 -33.076 1.00 45.75 85 PHE A CA 1
ATOM 686 C C . PHE A 1 85 ? 6.487 3.472 -34.097 1.00 45.75 85 PHE A C 1
ATOM 688 O O . PHE A 1 85 ? 7.512 4.148 -34.103 1.00 45.75 85 PHE A O 1
ATOM 695 N N . ASP A 1 86 ? 6.301 2.437 -34.917 1.00 49.00 86 ASP A N 1
ATOM 696 C CA . ASP A 1 86 ? 6.956 2.334 -36.211 1.00 49.00 86 ASP A CA 1
ATOM 697 C C . ASP A 1 86 ? 6.428 3.502 -37.047 1.00 49.00 86 ASP A C 1
ATOM 699 O O . ASP A 1 86 ? 5.428 3.400 -37.758 1.00 49.00 86 ASP A O 1
ATOM 703 N N . VAL A 1 87 ? 7.085 4.656 -36.926 1.00 47.31 87 VAL A N 1
ATOM 704 C CA . VAL A 1 87 ? 6.963 5.717 -37.920 1.00 47.31 87 VAL A CA 1
ATOM 705 C C . VAL A 1 87 ? 7.740 5.238 -39.141 1.00 47.31 87 VAL A C 1
ATOM 707 O O . VAL A 1 87 ? 8.925 5.514 -39.303 1.00 47.31 87 VAL A O 1
ATOM 710 N N . LYS A 1 88 ? 7.066 4.461 -39.990 1.00 50.59 88 LYS A N 1
ATOM 711 C CA . LYS A 1 88 ? 7.414 4.362 -41.404 1.00 50.59 88 LYS A CA 1
ATOM 712 C C . LYS A 1 88 ? 6.575 5.386 -42.159 1.00 50.59 88 LYS A C 1
ATOM 714 O O . LYS A 1 88 ? 5.386 5.154 -42.360 1.00 50.59 88 LYS A O 1
ATOM 719 N N . GLN A 1 89 ? 7.202 6.481 -42.572 1.00 49.28 89 GLN A N 1
ATOM 720 C CA . GLN A 1 89 ? 7.501 6.792 -43.977 1.00 49.28 89 GLN A CA 1
ATOM 721 C C . GLN A 1 89 ? 8.296 8.093 -44.058 1.00 49.28 89 GLN A C 1
ATOM 723 O O . GLN A 1 89 ? 7.914 9.059 -43.363 1.00 49.28 89 GLN A O 1
#

Sequence (89 aa):
MRKACINLDGTFKMAWLISGDLGTGKTLHYVELSNANQTYDPTPEEWQRGLDECYQKAAELKYEVSRVRGLAFVKEQRPMDRFKFDVKQ

Foldseek 3Di:
DWAWEWECDQVQNKIWIATDQVRPHDTPDMDRLDDPPDPDGHALVSSVVRVVVSVVSCVVVVYDYNYYHPCCRNPGNPPPPPPPPPPDD

Organism: Aeromonas veronii (NCBI:txid654)